Protein AF-V9SH75-F1 (afdb_monomer_lite)

Structure (mmCIF, N/CA/C/O backbone):
data_AF-V9SH75-F1
#
_entry.id   AF-V9SH75-F1
#
loop_
_atom_site.group_PDB
_atom_site.id
_atom_site.type_symbol
_atom_site.label_atom_id
_atom_site.label_alt_id
_atom_site.label_comp_id
_atom_site.label_asym_id
_atom_site.label_entity_id
_atom_site.label_seq_id
_atom_site.pdbx_PDB_ins_code
_atom_site.Cartn_x
_atom_site.Cartn_y
_atom_site.Cartn_z
_atom_site.occupancy
_atom_site.B_iso_or_equiv
_atom_site.auth_seq_id
_atom_site.auth_comp_id
_atom_site.auth_asym_id
_atom_site.auth_atom_id
_atom_site.pdbx_PDB_model_num
ATOM 1 N N . MET A 1 1 ? 0.950 -9.548 5.301 1.00 59.50 1 MET A N 1
ATOM 2 C CA . MET A 1 1 ? 1.619 -8.667 4.322 1.00 59.50 1 MET A CA 1
ATOM 3 C C . MET A 1 1 ? 0.599 -8.328 3.245 1.00 59.50 1 MET A C 1
ATOM 5 O O . MET A 1 1 ? 0.030 -9.262 2.694 1.00 59.50 1 MET A O 1
ATOM 9 N N . ALA A 1 2 ? 0.306 -7.040 3.026 1.00 86.44 2 ALA A N 1
ATOM 10 C CA . ALA A 1 2 ? -0.793 -6.566 2.163 1.00 86.44 2 ALA A CA 1
ATOM 11 C C . ALA A 1 2 ? -0.315 -5.957 0.823 1.00 86.44 2 ALA A C 1
ATOM 13 O O . ALA A 1 2 ? -1.113 -5.430 0.046 1.00 86.44 2 ALA A O 1
ATOM 14 N N . VAL A 1 3 ? 0.992 -6.041 0.547 1.00 93.38 3 VAL A N 1
ATOM 15 C CA . VAL A 1 3 ? 1.627 -5.570 -0.691 1.00 93.38 3 VAL A CA 1
ATOM 16 C C . VAL A 1 3 ? 1.787 -6.728 -1.676 1.00 93.38 3 VAL A C 1
ATOM 18 O O . VAL A 1 3 ? 2.325 -7.774 -1.318 1.00 93.38 3 VAL A O 1
ATOM 21 N N . ILE A 1 4 ? 1.361 -6.525 -2.922 1.00 93.88 4 ILE A N 1
ATOM 22 C CA . ILE A 1 4 ? 1.491 -7.477 -4.031 1.00 93.88 4 ILE A CA 1
ATOM 23 C C . ILE A 1 4 ? 2.267 -6.805 -5.161 1.00 93.88 4 ILE A C 1
ATOM 25 O O . ILE A 1 4 ? 1.946 -5.684 -5.550 1.00 93.88 4 ILE A O 1
ATOM 29 N N . TYR A 1 5 ? 3.280 -7.488 -5.691 1.00 94.62 5 TYR A N 1
ATOM 30 C CA . TYR A 1 5 ? 4.002 -7.057 -6.885 1.00 94.62 5 TYR A CA 1
ATOM 31 C C . TYR A 1 5 ? 3.423 -7.736 -8.128 1.00 94.62 5 TYR A C 1
ATOM 33 O O . TYR A 1 5 ? 3.296 -8.959 -8.166 1.00 94.62 5 TYR A O 1
ATOM 41 N N . TYR A 1 6 ? 3.112 -6.940 -9.145 1.00 93.00 6 TYR A N 1
ATOM 42 C CA . TYR A 1 6 ? 2.732 -7.392 -10.475 1.00 93.00 6 TYR A CA 1
ATOM 43 C C . TYR A 1 6 ? 3.891 -7.118 -11.431 1.00 93.00 6 TYR A C 1
ATOM 45 O O . TYR A 1 6 ? 4.209 -5.962 -11.713 1.00 93.00 6 TYR A O 1
ATOM 53 N N . GLY A 1 7 ? 4.539 -8.185 -11.900 1.00 88.62 7 GLY A N 1
ATOM 54 C CA . GLY A 1 7 ? 5.528 -8.113 -12.971 1.00 88.62 7 GLY A CA 1
ATOM 55 C C . GLY A 1 7 ? 4.871 -8.017 -14.349 1.00 88.62 7 GLY A C 1
ATOM 56 O O . GLY A 1 7 ? 3.647 -8.099 -14.485 1.00 88.62 7 GLY A O 1
ATOM 57 N N . GLU A 1 8 ? 5.689 -7.879 -15.391 1.00 87.00 8 GLU A N 1
ATOM 58 C CA . GLU A 1 8 ? 5.202 -7.935 -16.772 1.00 87.00 8 GLU A CA 1
ATOM 59 C C . GLU A 1 8 ? 4.406 -9.226 -17.020 1.00 87.00 8 GLU A C 1
ATOM 61 O O . GLU A 1 8 ? 4.803 -10.311 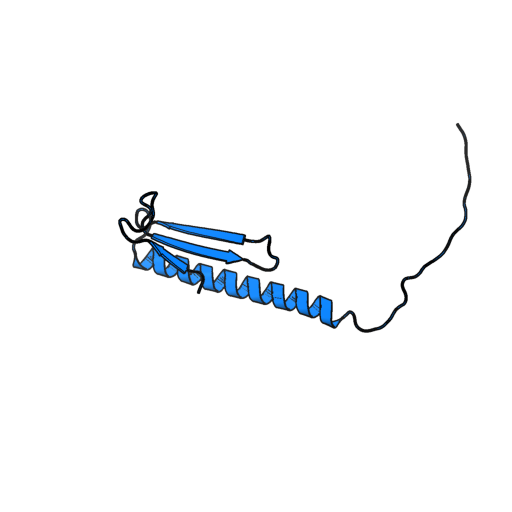-16.598 1.00 87.00 8 GLU A O 1
ATOM 66 N N . GLY A 1 9 ? 3.230 -9.093 -17.641 1.00 84.31 9 GLY A N 1
ATOM 67 C CA . GLY A 1 9 ? 2.333 -10.218 -17.932 1.00 84.31 9 GLY A CA 1
ATOM 68 C C . GLY A 1 9 ? 1.666 -10.876 -16.715 1.00 84.31 9 GLY A C 1
ATOM 69 O O . GLY A 1 9 ? 0.965 -11.864 -16.888 1.00 84.31 9 GLY A O 1
ATOM 70 N N . THR A 1 10 ? 1.855 -10.355 -15.495 1.00 80.44 10 THR A N 1
ATOM 71 C CA . THR A 1 10 ? 1.288 -10.950 -14.264 1.00 80.44 10 THR A CA 1
ATOM 72 C C . THR A 1 10 ? -0.135 -10.466 -13.963 1.00 80.44 10 THR A C 1
ATOM 74 O O . THR A 1 10 ? -0.868 -11.109 -13.218 1.00 80.44 10 THR A O 1
ATOM 77 N N . HIS A 1 11 ? -0.531 -9.315 -14.508 1.00 82.69 11 HIS A N 1
ATOM 78 C CA . HIS A 1 11 ? -1.862 -8.743 -14.327 1.00 82.69 11 HIS A CA 1
ATOM 79 C C . HIS A 1 11 ? -2.578 -8.672 -15.677 1.00 82.69 11 HIS A C 1
ATOM 81 O O . HIS A 1 11 ? -2.024 -8.105 -16.618 1.00 82.69 11 HIS A O 1
ATOM 87 N N . ASP A 1 12 ? -3.815 -9.170 -15.755 1.00 75.12 12 ASP A N 1
ATOM 88 C CA . ASP A 1 12 ? -4.579 -9.289 -17.012 1.00 75.12 12 ASP A CA 1
ATOM 89 C C . ASP A 1 12 ? -4.754 -7.949 -17.747 1.00 75.12 12 ASP A C 1
ATOM 91 O O . ASP A 1 12 ? -4.794 -7.892 -18.972 1.00 75.12 12 ASP A O 1
ATOM 95 N N . ALA A 1 13 ? -4.789 -6.842 -16.999 1.00 82.94 13 ALA A N 1
ATOM 96 C CA . ALA A 1 13 ? -4.857 -5.486 -17.553 1.00 82.94 13 ALA A CA 1
ATOM 97 C C . ALA A 1 13 ? -3.491 -4.882 -17.962 1.00 82.94 13 ALA A C 1
ATOM 99 O O . ALA A 1 13 ? -3.413 -3.694 -18.267 1.00 82.94 13 ALA A O 1
ATOM 100 N N . GLY A 1 14 ? -2.397 -5.651 -17.912 1.00 86.75 14 GLY A N 1
ATOM 101 C CA . GLY A 1 14 ? -1.048 -5.183 -18.255 1.00 86.75 14 GLY A CA 1
ATOM 102 C C . GLY A 1 14 ? -0.419 -4.225 -17.235 1.00 86.75 14 GLY A C 1
ATOM 103 O O . GLY A 1 14 ? 0.518 -3.497 -17.568 1.00 86.75 14 GLY A O 1
ATOM 104 N N . PHE A 1 15 ? -0.930 -4.193 -16.001 1.00 90.88 15 PHE A N 1
ATOM 105 C CA . PHE A 1 15 ? -0.346 -3.398 -14.922 1.00 90.88 15 PHE A CA 1
ATOM 106 C C . PHE A 1 15 ? 0.977 -4.008 -14.452 1.00 90.88 15 PHE A C 1
ATOM 108 O O . PHE A 1 15 ? 1.056 -5.209 -14.197 1.00 90.88 15 PHE A O 1
ATOM 115 N N . VAL A 1 16 ? 1.987 -3.153 -14.286 1.00 94.06 16 VAL A N 1
ATOM 116 C CA . VAL A 1 16 ? 3.294 -3.520 -13.740 1.00 94.06 16 VAL A CA 1
ATOM 117 C C . VAL A 1 16 ? 3.627 -2.553 -12.615 1.00 94.06 16 VAL A C 1
ATOM 119 O O . VAL A 1 16 ? 3.719 -1.343 -12.832 1.00 94.06 16 VAL A O 1
ATOM 122 N N .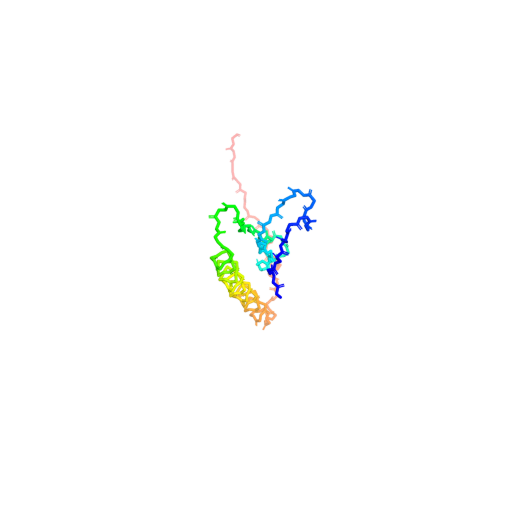 GLY A 1 17 ? 3.787 -3.070 -11.403 1.00 95.94 17 GLY A N 1
ATOM 123 C CA . GLY A 1 17 ? 3.918 -2.238 -10.214 1.00 95.94 17 GLY A CA 1
ATOM 124 C C . GLY A 1 17 ? 3.504 -2.940 -8.937 1.00 95.94 17 GLY A C 1
ATOM 125 O O . GLY A 1 17 ? 3.349 -4.157 -8.888 1.00 95.94 17 GLY A O 1
ATOM 126 N N . PHE A 1 18 ? 3.325 -2.155 -7.884 1.00 96.75 18 PHE A N 1
ATOM 127 C CA . PHE A 1 18 ? 2.915 -2.651 -6.576 1.00 96.75 18 PHE A CA 1
ATOM 128 C C . PHE A 1 18 ? 1.468 -2.261 -6.297 1.00 96.75 18 PHE A C 1
ATOM 130 O O . PHE A 1 18 ? 1.086 -1.117 -6.525 1.00 96.75 18 PHE A O 1
ATOM 137 N N . ARG A 1 19 ? 0.678 -3.189 -5.760 1.00 95.62 19 ARG A N 1
ATOM 138 C CA . ARG A 1 19 ? -0.639 -2.919 -5.180 1.00 95.62 19 ARG A CA 1
ATOM 139 C C . ARG A 1 19 ? -0.561 -3.092 -3.675 1.00 95.62 19 ARG A C 1
ATOM 141 O O . ARG A 1 19 ? -0.101 -4.130 -3.205 1.00 95.62 19 ARG A O 1
ATOM 148 N N . VAL A 1 20 ? -1.058 -2.116 -2.933 1.00 95.44 20 VAL A N 1
ATOM 149 C CA . VAL A 1 20 ? -1.283 -2.221 -1.489 1.00 95.44 20 VAL A CA 1
ATOM 150 C C . VAL A 1 20 ? -2.780 -2.351 -1.279 1.00 95.44 20 VAL A C 1
ATOM 152 O O . VAL A 1 20 ? -3.526 -1.550 -1.826 1.00 95.44 20 VAL A O 1
ATOM 155 N N . ALA A 1 21 ? -3.226 -3.360 -0.536 1.00 93.56 21 ALA A N 1
ATOM 156 C CA . ALA A 1 21 ? -4.643 -3.596 -0.277 1.00 93.56 21 ALA A CA 1
ATOM 157 C C . ALA A 1 21 ? -4.855 -4.044 1.170 1.00 93.56 21 ALA A C 1
ATOM 159 O O . ALA A 1 21 ? -4.323 -5.077 1.575 1.00 93.56 21 ALA A O 1
ATOM 160 N N . ARG A 1 22 ? -5.619 -3.282 1.959 1.00 88.88 22 ARG A N 1
ATOM 161 C CA . ARG A 1 22 ? -5.841 -3.570 3.382 1.00 88.88 22 ARG A CA 1
ATOM 162 C C . ARG A 1 22 ? -7.208 -3.071 3.841 1.00 88.88 22 ARG A C 1
ATOM 164 O O . ARG A 1 22 ? -7.640 -1.993 3.454 1.00 88.88 22 ARG A O 1
ATOM 171 N N . THR A 1 23 ? -7.845 -3.834 4.723 1.00 88.50 23 THR A N 1
ATOM 172 C CA . THR A 1 23 ? -9.029 -3.391 5.469 1.00 88.50 23 THR A CA 1
ATOM 173 C C . THR A 1 23 ? -8.595 -2.683 6.753 1.00 88.50 23 THR A C 1
ATOM 175 O O . THR A 1 23 ? -7.841 -3.258 7.545 1.00 88.50 23 THR A O 1
ATOM 178 N N . VAL A 1 24 ? -9.048 -1.448 6.965 1.00 82.25 24 VAL A N 1
ATOM 179 C CA . VAL A 1 24 ? -8.718 -0.627 8.139 1.00 82.25 24 VAL A CA 1
ATOM 180 C C . VAL A 1 24 ? -9.934 -0.562 9.062 1.00 82.25 24 VAL A C 1
ATOM 182 O O . VAL A 1 24 ? -10.869 0.187 8.836 1.00 82.25 24 VAL A O 1
ATOM 185 N N . GLY A 1 25 ? -9.941 -1.350 10.137 1.00 78.62 25 GLY A N 1
ATOM 186 C CA . GLY A 1 25 ? -11.053 -1.342 11.092 1.00 78.62 25 GLY A CA 1
ATOM 187 C C . GLY A 1 25 ? -12.162 -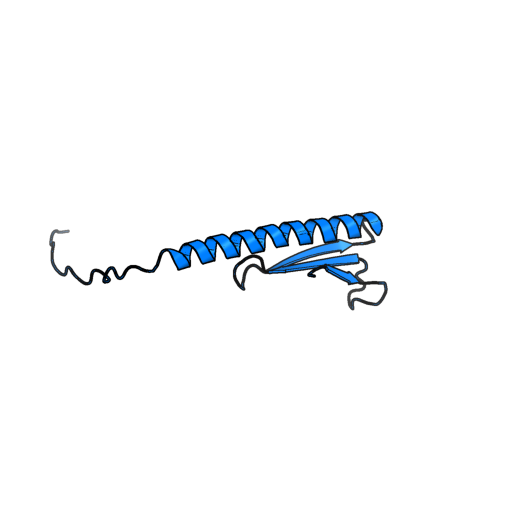2.341 10.762 1.00 78.62 25 GLY A C 1
ATOM 188 O O . GLY A 1 25 ? -11.967 -3.539 10.970 1.00 78.62 25 GLY A O 1
ATOM 189 N N . VAL A 1 26 ? -13.336 -1.855 10.339 1.00 71.25 26 VAL A N 1
ATOM 190 C CA . VAL A 1 26 ? -14.518 -2.692 10.031 1.00 71.25 26 VAL A CA 1
ATOM 191 C C . VAL A 1 26 ? -14.462 -3.247 8.606 1.00 71.25 26 VAL A C 1
ATOM 193 O O . VAL A 1 26 ? -13.731 -2.731 7.766 1.00 71.25 26 VAL A O 1
ATOM 196 N N . ALA A 1 27 ? -15.235 -4.304 8.333 1.00 67.75 27 ALA A N 1
ATOM 197 C CA . ALA A 1 27 ? -15.189 -5.050 7.071 1.00 67.75 27 ALA A CA 1
ATOM 198 C C . ALA A 1 27 ? -15.370 -4.182 5.806 1.00 67.75 27 ALA A C 1
ATOM 200 O O . ALA A 1 27 ? -14.805 -4.521 4.769 1.00 67.75 27 ALA A O 1
ATOM 201 N N . ASP A 1 28 ? -16.087 -3.059 5.904 1.00 73.50 28 ASP A N 1
ATOM 202 C CA . ASP A 1 28 ? -16.388 -2.171 4.775 1.00 73.50 28 ASP A CA 1
ATOM 203 C C . ASP A 1 28 ? -15.320 -1.096 4.478 1.00 73.50 28 ASP A C 1
ATOM 205 O O . ASP A 1 28 ? -15.368 -0.484 3.412 1.00 73.50 28 ASP A O 1
ATOM 209 N N . ASP A 1 29 ? -14.319 -0.871 5.344 1.00 84.69 29 ASP A N 1
ATOM 210 C CA . ASP A 1 29 ? -13.221 0.085 5.072 1.00 84.69 29 ASP A CA 1
ATOM 211 C C . ASP A 1 29 ? -12.040 -0.629 4.395 1.00 84.69 29 ASP A C 1
ATOM 213 O O . ASP A 1 29 ? -10.942 -0.775 4.943 1.00 84.69 29 ASP A O 1
ATOM 217 N N . TYR A 1 30 ? -12.298 -1.156 3.196 1.00 89.06 30 TYR A N 1
ATOM 218 C CA . TYR A 1 30 ? -11.271 -1.722 2.328 1.00 89.06 30 TYR A CA 1
ATOM 219 C C . TYR A 1 30 ? -10.594 -0.620 1.510 1.00 89.06 30 TYR A C 1
ATOM 221 O O . TYR A 1 30 ? -11.224 0.056 0.695 1.00 89.06 30 TYR A O 1
ATOM 229 N N . ARG A 1 31 ? -9.278 -0.481 1.684 1.00 92.31 31 ARG A N 1
ATOM 230 C CA . ARG A 1 31 ? -8.449 0.501 0.986 1.00 92.31 31 ARG A CA 1
ATOM 231 C C . ARG A 1 31 ? -7.488 -0.197 0.043 1.00 92.31 31 ARG A C 1
ATOM 233 O O . ARG A 1 31 ? -6.903 -1.228 0.382 1.00 92.31 31 ARG A O 1
ATOM 240 N N . GLN A 1 32 ? -7.296 0.395 -1.130 1.00 94.56 32 GLN A N 1
ATOM 241 C CA . GLN A 1 32 ? -6.310 -0.066 -2.096 1.00 94.56 32 GLN A CA 1
ATOM 242 C C . GLN A 1 32 ? -5.614 1.102 -2.787 1.00 94.56 32 GLN A C 1
ATOM 244 O O . GLN A 1 32 ? -6.242 2.125 -3.040 1.00 94.56 32 GLN A O 1
ATOM 249 N N . GLU A 1 33 ? -4.335 0.927 -3.104 1.00 95.88 33 GLU A N 1
ATOM 250 C CA . GLU A 1 33 ? -3.525 1.912 -3.821 1.00 95.88 33 GLU A CA 1
ATOM 251 C C . GLU A 1 33 ? -2.533 1.215 -4.757 1.00 95.88 33 GLU A C 1
ATOM 253 O O . GLU A 1 33 ? -2.042 0.120 -4.451 1.00 95.88 33 GLU A O 1
ATOM 258 N N . TYR A 1 34 ? -2.231 1.851 -5.890 1.00 95.56 34 TYR A N 1
ATOM 259 C CA . TYR A 1 34 ? -1.374 1.294 -6.936 1.00 95.56 34 TYR A CA 1
ATOM 260 C C . TYR A 1 34 ? -0.158 2.190 -7.188 1.00 95.56 34 TYR A C 1
ATOM 262 O O . TYR A 1 34 ? -0.273 3.392 -7.385 1.00 95.56 34 TYR A O 1
ATOM 270 N N . PHE A 1 35 ? 1.025 1.582 -7.252 1.00 96.44 35 PHE A N 1
ATOM 271 C CA . PHE A 1 35 ? 2.286 2.252 -7.564 1.00 96.44 35 PHE A CA 1
ATOM 272 C C . PHE A 1 35 ? 2.862 1.672 -8.853 1.00 96.44 35 PHE A C 1
ATOM 274 O O . PHE A 1 35 ? 3.509 0.620 -8.841 1.00 96.44 35 PHE A O 1
ATOM 281 N N . SER A 1 36 ? 2.594 2.350 -9.969 1.00 95.44 36 SER A N 1
ATOM 282 C CA . SER A 1 36 ? 2.987 1.926 -11.315 1.00 95.44 36 SER A CA 1
ATOM 283 C C . SER A 1 36 ? 4.485 2.105 -11.568 1.00 95.44 36 SER A C 1
ATOM 285 O O . SER A 1 36 ? 5.044 3.169 -11.290 1.00 95.44 36 SER A O 1
ATOM 287 N N . LEU A 1 37 ? 5.129 1.112 -12.192 1.00 93.88 37 LEU A N 1
ATOM 288 C CA . LEU A 1 37 ? 6.510 1.257 -12.676 1.00 93.88 37 LEU A CA 1
ATOM 289 C C . LEU A 1 37 ? 6.634 2.170 -13.906 1.00 93.88 37 LEU A C 1
ATOM 291 O O . LEU A 1 37 ? 7.745 2.493 -14.320 1.00 93.88 37 LEU A O 1
ATOM 295 N N . ARG A 1 38 ? 5.511 2.609 -14.490 1.00 93.38 38 ARG A N 1
ATOM 296 C CA . ARG A 1 38 ? 5.510 3.659 -15.522 1.00 93.38 38 ARG A CA 1
ATOM 297 C C . ARG A 1 38 ? 5.754 5.049 -14.937 1.00 93.38 38 ARG A C 1
ATOM 299 O O . ARG A 1 38 ? 6.243 5.922 -15.642 1.00 93.38 38 ARG A O 1
ATOM 306 N N . GLU A 1 39 ? 5.396 5.247 -13.672 1.00 93.62 39 GLU A N 1
ATOM 307 C CA . GLU A 1 39 ? 5.443 6.546 -12.990 1.00 93.62 39 GLU A CA 1
ATOM 308 C C . GLU A 1 39 ? 6.589 6.618 -11.977 1.00 93.62 39 GLU A C 1
ATOM 310 O O . GLU A 1 39 ? 7.179 7.676 -11.766 1.00 93.62 39 GLU A O 1
ATOM 315 N N . TYR A 1 40 ? 6.941 5.483 -11.371 1.00 94.62 40 TYR A N 1
ATOM 316 C CA . TYR A 1 40 ? 7.973 5.385 -10.348 1.00 94.62 40 TYR A CA 1
ATOM 317 C C . TYR A 1 40 ? 9.036 4.354 -10.725 1.00 94.62 40 TYR A C 1
ATOM 319 O O . TYR A 1 40 ? 8.739 3.294 -11.266 1.00 94.62 40 TYR A O 1
ATOM 327 N N . SER A 1 41 ? 10.291 4.602 -10.341 1.00 96.75 41 SER A N 1
ATOM 328 C CA . SER A 1 41 ? 11.305 3.543 -10.373 1.00 96.75 41 SER A CA 1
ATOM 329 C C . SER A 1 41 ? 10.936 2.415 -9.404 1.00 96.75 41 SER A C 1
ATOM 331 O O . SER A 1 41 ? 10.301 2.665 -8.377 1.00 96.75 41 SER A O 1
ATOM 333 N N . TYR A 1 42 ? 11.397 1.188 -9.675 1.00 95.38 42 TYR A N 1
ATOM 334 C CA . TYR A 1 42 ? 11.143 0.026 -8.812 1.00 95.38 42 TYR A CA 1
ATOM 335 C C . TYR A 1 42 ? 11.445 0.313 -7.335 1.00 95.38 42 TYR A C 1
ATOM 337 O O . TYR A 1 42 ? 10.607 0.079 -6.469 1.00 95.38 42 TYR A O 1
ATOM 345 N N . ALA A 1 43 ? 12.617 0.889 -7.045 1.00 96.50 43 ALA A N 1
ATOM 346 C CA . ALA A 1 43 ? 13.026 1.207 -5.679 1.00 96.50 43 ALA A CA 1
ATOM 347 C C . ALA A 1 43 ? 12.088 2.220 -5.000 1.00 96.50 43 ALA A C 1
ATOM 349 O O . ALA A 1 43 ? 11.811 2.104 -3.805 1.00 96.50 43 ALA A O 1
ATOM 350 N N . THR A 1 44 ? 11.591 3.208 -5.747 1.00 97.44 44 THR A N 1
ATOM 351 C CA . THR A 1 44 ? 10.649 4.204 -5.226 1.00 97.44 44 THR A CA 1
ATOM 352 C C . THR A 1 44 ? 9.265 3.599 -5.024 1.00 97.44 44 THR A C 1
ATOM 354 O O . THR A 1 44 ? 8.721 3.741 -3.932 1.00 97.44 44 THR A O 1
ATOM 357 N N . ALA A 1 45 ? 8.733 2.872 -6.007 1.00 96.31 45 ALA A N 1
ATOM 358 C CA . ALA A 1 45 ? 7.439 2.198 -5.908 1.00 96.31 45 ALA A CA 1
ATOM 359 C C . ALA A 1 45 ? 7.415 1.204 -4.736 1.00 96.31 45 ALA A C 1
ATOM 361 O O . ALA A 1 45 ? 6.505 1.238 -3.912 1.00 96.31 45 ALA A O 1
ATOM 362 N N . HIS A 1 46 ? 8.476 0.405 -4.589 1.00 97.00 46 HIS A N 1
ATOM 363 C CA . HIS A 1 46 ? 8.669 -0.499 -3.458 1.00 97.00 46 HIS A CA 1
ATOM 364 C C . HIS A 1 46 ? 8.670 0.267 -2.127 1.00 97.00 46 HIS A C 1
ATOM 366 O O . HIS A 1 46 ? 7.924 -0.062 -1.207 1.00 97.00 46 HIS A O 1
ATOM 372 N N . ARG A 1 47 ? 9.472 1.334 -2.006 1.00 97.62 47 ARG A N 1
ATOM 373 C CA . ARG A 1 47 ? 9.529 2.138 -0.774 1.00 97.62 47 ARG A CA 1
ATOM 374 C C . ARG A 1 47 ? 8.167 2.733 -0.415 1.00 97.62 47 ARG A C 1
ATOM 376 O O . ARG A 1 47 ? 7.796 2.706 0.756 1.00 97.62 47 ARG A O 1
ATOM 383 N N . LEU A 1 48 ? 7.446 3.276 -1.395 1.00 97.31 48 LEU A N 1
ATOM 384 C CA . LEU A 1 48 ? 6.130 3.880 -1.194 1.00 97.31 48 LEU A CA 1
ATOM 385 C C . LEU A 1 48 ? 5.097 2.833 -0.776 1.00 97.31 48 LEU A C 1
ATOM 387 O O . LEU A 1 48 ? 4.441 3.026 0.245 1.00 97.31 48 LEU A O 1
ATOM 391 N N . ALA A 1 49 ? 5.031 1.702 -1.480 1.00 96.12 49 ALA A N 1
ATOM 392 C CA . ALA A 1 49 ? 4.090 0.627 -1.190 1.00 96.12 49 ALA A CA 1
ATOM 393 C C . ALA A 1 49 ? 4.264 0.073 0.232 1.00 96.12 49 ALA A C 1
ATOM 395 O O . ALA A 1 49 ? 3.309 0.012 1.00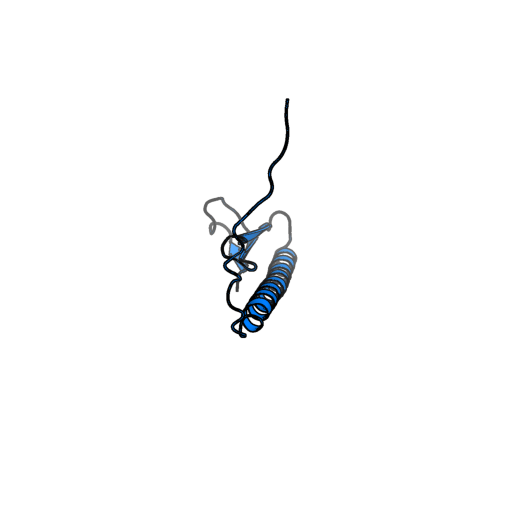2 1.00 96.12 49 ALA A O 1
ATOM 396 N N . TYR A 1 50 ? 5.498 -0.249 0.630 1.00 95.25 50 TYR A N 1
ATOM 397 C CA . TYR A 1 50 ? 5.781 -0.751 1.979 1.00 95.25 50 TYR A CA 1
ATOM 398 C C . TYR A 1 50 ? 5.642 0.324 3.067 1.00 95.25 50 TYR A C 1
ATOM 400 O O . TYR A 1 50 ? 5.331 0.017 4.217 1.00 95.25 50 TYR A O 1
ATOM 408 N N . SER A 1 51 ? 5.884 1.596 2.742 1.00 96.12 51 SER A N 1
ATOM 409 C CA . SER A 1 51 ? 5.616 2.701 3.669 1.00 96.12 51 SER A CA 1
ATOM 410 C C . SER A 1 51 ? 4.116 2.849 3.920 1.00 96.12 51 SER A C 1
ATOM 412 O O . SER A 1 51 ? 3.705 2.981 5.071 1.00 96.12 51 SER A O 1
ATOM 414 N N . LEU A 1 52 ? 3.301 2.769 2.865 1.00 95.25 52 LEU A N 1
ATOM 415 C CA . LEU A 1 52 ? 1.848 2.853 2.964 1.00 95.25 52 LEU A CA 1
ATOM 416 C C . LEU A 1 52 ? 1.260 1.655 3.716 1.00 95.25 52 LEU A C 1
ATOM 418 O O . LEU A 1 52 ? 0.444 1.859 4.609 1.00 95.25 52 LEU A O 1
ATOM 422 N N . ASP A 1 53 ? 1.735 0.437 3.437 1.00 94.38 53 ASP A N 1
ATOM 423 C CA . ASP A 1 53 ? 1.308 -0.767 4.160 1.00 94.38 53 ASP A CA 1
ATOM 424 C C . ASP A 1 53 ? 1.522 -0.626 5.672 1.00 94.38 53 ASP A C 1
ATOM 426 O O . ASP A 1 53 ? 0.606 -0.881 6.448 1.00 94.38 53 ASP A O 1
ATOM 430 N N . ARG A 1 54 ? 2.692 -0.127 6.096 1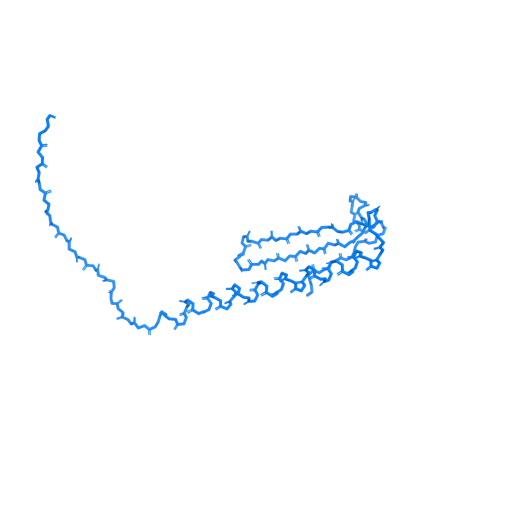.00 92.94 54 ARG A N 1
ATOM 431 C CA . ARG A 1 54 ? 2.988 0.115 7.519 1.00 92.94 54 ARG A CA 1
ATOM 432 C C . ARG A 1 54 ? 2.118 1.205 8.143 1.00 92.94 54 ARG A C 1
ATOM 434 O O . ARG A 1 54 ? 1.770 1.099 9.315 1.00 92.94 54 ARG A O 1
ATOM 441 N N . LYS A 1 55 ? 1.770 2.252 7.390 1.00 94.06 55 LYS A N 1
ATOM 442 C CA . LYS A 1 55 ? 0.862 3.304 7.878 1.00 94.06 55 LYS A CA 1
ATOM 443 C C . LYS A 1 55 ? -0.539 2.748 8.099 1.00 94.06 55 LYS A C 1
ATOM 445 O O . LYS A 1 55 ? -1.066 2.853 9.199 1.00 94.06 55 LYS A O 1
ATOM 450 N N . TRP A 1 56 ? -1.094 2.083 7.089 1.00 93.81 56 TRP A N 1
ATOM 451 C CA . TRP A 1 56 ? -2.419 1.476 7.191 1.00 93.81 56 TRP A CA 1
ATOM 452 C C . TRP A 1 56 ? -2.465 0.331 8.205 1.00 93.81 56 TRP A C 1
ATOM 454 O O . TRP A 1 56 ? -3.507 0.085 8.803 1.00 93.81 56 TRP A O 1
ATOM 464 N N . GLU A 1 57 ? -1.351 -0.362 8.440 1.00 90.75 57 GLU A N 1
ATOM 465 C CA . GLU A 1 57 ? -1.217 -1.307 9.548 1.00 90.75 57 GLU A CA 1
ATOM 466 C C . GLU A 1 57 ? -1.371 -0.641 10.907 1.00 90.75 57 GLU A C 1
ATOM 468 O O . GLU A 1 57 ? -2.170 -1.104 11.719 1.00 90.75 57 GLU A O 1
ATOM 473 N N . ALA A 1 58 ? -0.641 0.451 11.139 1.00 90.62 58 ALA A N 1
ATOM 474 C CA . ALA A 1 58 ? -0.731 1.196 12.385 1.00 90.62 58 ALA A CA 1
ATOM 475 C C . ALA A 1 58 ? -2.151 1.737 12.612 1.00 90.62 58 ALA A C 1
ATOM 477 O O . ALA A 1 58 ? -2.689 1.577 13.705 1.00 90.62 58 ALA A O 1
ATOM 478 N N . GLU A 1 59 ? -2.782 2.288 11.571 1.00 90.38 59 GLU A N 1
ATOM 479 C CA . GLU A 1 59 ? -4.174 2.749 11.623 1.00 90.38 59 GLU A CA 1
ATOM 480 C C . GLU A 1 59 ? -5.143 1.602 11.942 1.00 90.38 59 GLU A C 1
ATOM 482 O O . GLU A 1 59 ? -5.999 1.729 12.814 1.00 90.38 59 GLU A O 1
ATOM 487 N N . ALA A 1 60 ? -4.999 0.447 11.283 1.00 88.12 60 ALA A N 1
ATOM 488 C CA . ALA A 1 60 ? -5.865 -0.702 11.533 1.00 88.12 60 ALA A CA 1
ATOM 489 C C . ALA A 1 60 ? -5.728 -1.220 12.974 1.00 88.12 60 ALA A C 1
ATOM 491 O O . ALA A 1 60 ? -6.728 -1.577 13.599 1.00 88.12 60 ALA A O 1
ATOM 492 N N . GLU A 1 61 ? -4.511 -1.253 13.519 1.00 87.31 61 GLU A N 1
ATOM 493 C CA . GLU A 1 61 ? -4.271 -1.627 14.915 1.00 87.31 61 GLU A CA 1
ATOM 494 C C . GLU A 1 61 ? -4.815 -0.589 15.903 1.00 87.31 61 GLU A C 1
ATOM 496 O O . GLU A 1 61 ? -5.350 -0.957 16.952 1.00 87.31 61 GLU A O 1
ATOM 501 N N . GLU A 1 62 ? -4.740 0.699 15.572 1.00 87.62 62 GLU A N 1
ATOM 502 C CA . GLU A 1 62 ? -5.351 1.760 16.369 1.00 87.62 62 GLU A CA 1
ATOM 503 C C . GLU A 1 62 ? -6.876 1.617 16.416 1.00 87.62 62 GLU A C 1
ATOM 505 O O . GLU A 1 62 ? -7.448 1.591 17.507 1.00 87.62 62 GLU A O 1
ATOM 510 N N . VAL A 1 63 ? -7.532 1.424 15.267 1.00 85.75 63 VAL A N 1
ATOM 511 C CA . VAL A 1 63 ? -8.988 1.219 15.211 1.00 85.75 63 VAL A CA 1
ATOM 512 C C . VAL A 1 63 ? -9.394 -0.037 15.985 1.00 85.75 63 VAL A C 1
ATOM 514 O O . VAL A 1 63 ? -10.340 -0.004 16.772 1.00 85.75 63 VAL A O 1
ATOM 517 N N . LYS A 1 64 ? -8.648 -1.143 15.847 1.00 83.62 64 LYS A N 1
ATOM 518 C CA . LYS A 1 64 ? -8.875 -2.352 16.659 1.00 83.62 64 LYS A CA 1
ATOM 519 C C . LYS A 1 64 ? -8.764 -2.062 18.155 1.00 83.62 64 LYS A C 1
ATOM 521 O O . LYS A 1 64 ? -9.561 -2.587 18.929 1.00 83.62 64 LYS A O 1
ATOM 526 N N . ARG A 1 65 ? -7.788 -1.252 18.579 1.00 82.06 65 ARG A N 1
ATOM 527 C CA . ARG A 1 65 ? -7.597 -0.881 19.989 1.00 82.06 65 ARG A CA 1
ATOM 528 C C . ARG A 1 65 ? -8.746 -0.023 20.508 1.00 82.06 65 ARG A C 1
ATOM 530 O O . ARG A 1 65 ? -9.251 -0.313 21.587 1.00 82.06 65 ARG A O 1
ATOM 537 N N . GLN A 1 66 ? -9.169 0.990 19.754 1.00 79.75 66 GLN A N 1
ATOM 538 C CA . GLN A 1 66 ? -10.299 1.848 20.122 1.00 79.75 66 GLN A CA 1
ATOM 539 C C . GLN A 1 66 ? -11.594 1.033 20.234 1.00 79.75 66 GLN A C 1
ATOM 541 O O . GLN A 1 66 ? -12.305 1.144 21.231 1.00 79.75 66 GLN A O 1
ATOM 546 N N . ASN A 1 67 ? -11.842 0.131 19.279 1.00 71.94 67 ASN A N 1
ATOM 547 C CA . ASN A 1 67 ? -13.005 -0.754 19.315 1.00 71.94 67 ASN A CA 1
ATOM 548 C C . ASN A 1 67 ? -12.970 -1.707 20.517 1.00 71.94 67 ASN A C 1
ATOM 550 O O . ASN A 1 67 ? -13.989 -1.861 21.186 1.00 71.94 67 ASN A O 1
ATOM 554 N N . LYS A 1 68 ? -11.805 -2.288 20.848 1.00 64.62 68 LYS A N 1
ATOM 555 C CA . LYS A 1 68 ? -11.634 -3.117 22.056 1.00 64.62 68 LYS A CA 1
ATOM 556 C C . LYS A 1 68 ? -11.847 -2.323 23.345 1.00 64.62 68 LYS A C 1
ATOM 558 O O . LYS A 1 68 ? -12.510 -2.822 24.243 1.00 64.62 68 LYS A O 1
ATOM 563 N N . GLY A 1 69 ? -11.342 -1.091 23.427 1.00 57.06 69 GLY A N 1
ATOM 564 C CA . GLY A 1 69 ? -11.559 -0.216 24.585 1.00 57.06 69 GLY A CA 1
ATOM 565 C C . GLY A 1 69 ? -13.032 0.150 24.796 1.00 57.06 69 GLY A C 1
ATOM 566 O O . GLY A 1 69 ? -13.472 0.281 25.932 1.00 57.06 69 GLY A O 1
ATOM 567 N N . TYR A 1 70 ? -13.813 0.243 23.714 1.00 52.31 70 TYR A N 1
ATOM 568 C CA . TYR A 1 70 ? -15.264 0.438 23.786 1.00 52.31 70 TYR A CA 1
ATOM 569 C C . TYR A 1 70 ? -16.013 -0.829 24.231 1.00 52.31 70 TYR A C 1
ATOM 571 O O . TYR A 1 70 ? -17.086 -0.736 24.819 1.00 52.31 70 TYR A O 1
ATOM 579 N N . THR A 1 71 ? -15.458 -2.019 23.972 1.00 49.53 71 THR A N 1
ATOM 580 C CA . THR A 1 71 ? -16.052 -3.291 24.422 1.00 49.53 71 THR A CA 1
ATOM 581 C C . THR A 1 71 ? -15.678 -3.647 25.866 1.00 49.53 71 THR A C 1
ATOM 583 O O . THR A 1 71 ? -16.491 -4.252 26.556 1.00 49.53 71 THR A O 1
ATOM 586 N N . ASP A 1 72 ? -14.500 -3.238 26.351 1.00 50.69 72 ASP A N 1
ATOM 587 C CA . ASP A 1 72 ? -14.035 -3.534 27.721 1.00 50.69 72 ASP A CA 1
ATOM 588 C C . ASP A 1 72 ? -14.661 -2.614 28.796 1.00 50.69 72 ASP A C 1
ATOM 590 O O . ASP A 1 72 ? -14.593 -2.913 29.983 1.00 50.69 72 ASP A O 1
ATOM 594 N N . LEU A 1 73 ? -15.328 -1.520 28.391 1.00 51.50 73 LEU A N 1
ATOM 595 C CA . LEU A 1 73 ? -16.104 -0.626 29.271 1.00 51.50 73 LEU A CA 1
ATOM 596 C C . LEU A 1 73 ? -17.623 -0.904 29.228 1.00 51.50 73 LEU A C 1
ATOM 598 O O . LEU A 1 73 ? -18.427 -0.051 29.594 1.00 51.50 73 LEU A O 1
ATOM 602 N N . MET A 1 74 ? -18.033 -2.080 28.747 1.00 55.47 74 MET A N 1
ATOM 603 C CA . MET A 1 74 ? -19.430 -2.537 28.745 1.00 55.47 74 MET A CA 1
ATOM 604 C C . MET A 1 74 ? -19.590 -3.768 29.650 1.00 55.47 74 MET A C 1
ATOM 606 O O . MET A 1 74 ? -20.225 -4.752 29.283 1.00 55.47 74 MET A O 1
ATOM 610 N N . VAL A 1 75 ? -18.987 -3.728 30.841 1.00 56.72 75 VAL A N 1
ATOM 611 C CA . VAL A 1 75 ? -19.227 -4.694 31.924 1.00 56.72 75 VAL A CA 1
ATOM 612 C C . VAL A 1 75 ? -19.487 -3.919 33.211 1.00 56.72 75 VAL A C 1
ATOM 614 O O . VAL A 1 75 ? -18.654 -3.842 34.101 1.00 56.72 75 VAL A O 1
ATOM 617 N N . ASP A 1 76 ? -20.663 -3.312 33.288 1.00 56.09 76 ASP A N 1
ATOM 618 C CA . ASP A 1 76 ? -21.430 -3.313 34.527 1.00 56.09 76 ASP A CA 1
ATOM 619 C C . ASP A 1 76 ? -22.906 -3.211 34.153 1.00 56.09 76 ASP A C 1
ATOM 621 O O . ASP A 1 76 ? -23.312 -2.378 33.339 1.00 56.09 76 ASP A O 1
ATOM 625 N N . GLY A 1 77 ? -23.698 -4.144 34.675 1.00 51.75 77 GLY A N 1
ATOM 626 C CA . GLY A 1 77 ? -25.103 -4.329 34.336 1.00 51.75 77 GLY A CA 1
ATOM 627 C C . GLY A 1 77 ? -25.982 -3.177 34.813 1.00 51.75 77 GLY A C 1
ATOM 628 O O . GLY A 1 77 ? -26.714 -3.322 35.787 1.00 51.75 77 GLY A O 1
ATOM 629 N N . ALA A 1 78 ? -25.965 -2.052 34.104 1.00 50.31 78 ALA A N 1
ATOM 630 C CA . ALA A 1 78 ? -27.021 -1.061 34.208 1.00 50.31 78 ALA A CA 1
ATOM 631 C C . ALA A 1 78 ? -28.226 -1.572 33.395 1.00 50.31 78 ALA A C 1
ATOM 633 O O . ALA A 1 78 ? -28.105 -1.735 32.175 1.00 50.31 78 ALA A O 1
ATOM 634 N N . PRO A 1 79 ? -29.379 -1.877 34.022 1.00 49.28 79 PRO A N 1
ATOM 635 C CA . PRO A 1 79 ? -30.557 -2.277 33.271 1.00 49.28 79 PRO A CA 1
ATOM 636 C C . PRO A 1 79 ? -30.932 -1.152 32.304 1.00 49.28 79 PRO A C 1
ATOM 638 O O . PRO A 1 79 ? -30.874 0.028 32.656 1.00 49.28 79 PRO A O 1
ATOM 641 N N . SER A 1 80 ? -31.330 -1.519 31.083 1.00 51.81 80 SER A N 1
ATOM 642 C CA . SER A 1 80 ? -31.994 -0.584 30.176 1.00 51.81 80 SER A CA 1
ATOM 643 C C . SER A 1 80 ? -33.124 0.098 30.951 1.00 51.81 80 SER A C 1
ATOM 645 O O . SER A 1 80 ? -33.940 -0.619 31.540 1.00 51.81 80 SER A O 1
ATOM 647 N N . PRO A 1 81 ? -33.213 1.439 30.986 1.00 49.44 81 PRO A N 1
ATOM 648 C CA . PRO A 1 81 ? -34.364 2.084 31.581 1.00 49.44 81 PRO A CA 1
ATOM 649 C C . PRO A 1 81 ? -35.531 1.849 30.627 1.00 49.44 81 PRO A C 1
ATOM 651 O O . PRO A 1 81 ? -35.759 2.593 29.675 1.00 49.44 81 PRO A O 1
ATOM 654 N N . HIS A 1 82 ? -36.249 0.753 30.847 1.00 51.56 82 HIS A 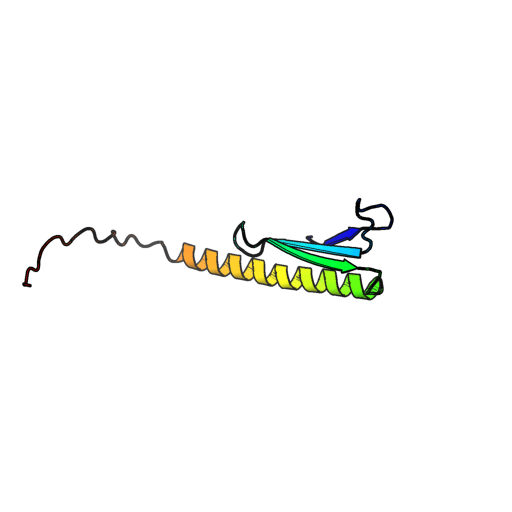N 1
ATOM 655 C CA . HIS A 1 82 ? -37.618 0.679 30.401 1.00 51.56 82 HIS A CA 1
ATOM 656 C C . HIS A 1 82 ? -38.438 1.576 31.334 1.00 51.56 82 HIS A C 1
ATOM 658 O O . HIS A 1 82 ? -38.375 1.427 32.553 1.00 51.56 82 HIS A O 1
ATOM 664 N N . GLN A 1 83 ? -39.226 2.451 30.707 1.00 46.72 83 GLN A N 1
ATOM 665 C CA . GLN A 1 83 ? -40.283 3.312 31.255 1.00 46.72 83 GLN A CA 1
ATOM 666 C C . GLN A 1 83 ? -39.832 4.716 31.703 1.00 46.72 83 GLN A C 1
ATOM 668 O O . GLN A 1 83 ? -38.956 4.908 32.534 1.00 46.72 83 GLN A O 1
ATOM 673 N N . SER A 1 84 ? -40.442 5.773 31.167 1.00 44.25 84 SER A N 1
ATOM 674 C CA . SER A 1 84 ? -41.831 6.074 31.524 1.00 44.25 84 SER A CA 1
ATOM 675 C C . SER A 1 84 ? -42.739 6.418 30.346 1.00 44.25 84 SER A C 1
ATOM 677 O O . SER A 1 84 ? -42.493 7.337 29.569 1.00 44.25 84 SER A O 1
ATOM 679 N N . ASP A 1 85 ? -43.830 5.663 30.305 1.00 55.69 85 ASP A N 1
ATOM 680 C CA . ASP A 1 85 ? -45.122 6.041 29.758 1.00 55.69 85 ASP A CA 1
ATOM 681 C C . ASP A 1 85 ? -45.624 7.371 30.363 1.00 55.69 85 ASP A C 1
ATOM 683 O O . ASP A 1 85 ? -45.414 7.648 31.545 1.00 55.69 85 ASP A O 1
ATOM 687 N N . THR A 1 86 ? -46.450 8.076 29.586 1.00 49.16 86 THR A N 1
ATOM 688 C CA . THR A 1 86 ? -47.466 9.076 29.995 1.00 49.16 86 THR A CA 1
ATOM 689 C C . THR A 1 86 ? -47.129 10.586 29.960 1.00 49.16 86 THR A C 1
ATOM 691 O O . THR A 1 86 ? -46.383 11.135 30.765 1.00 49.16 86 THR A O 1
ATOM 694 N N . THR A 1 87 ? -47.920 11.263 29.107 1.00 49.47 87 THR A N 1
ATOM 695 C CA . THR A 1 87 ? -48.477 12.640 29.163 1.00 49.47 87 THR A CA 1
ATOM 696 C C . THR A 1 87 ? -47.602 13.872 28.897 1.00 49.47 87 THR A C 1
ATOM 698 O O . THR A 1 87 ? -46.853 14.301 29.760 1.00 49.47 87 THR A O 1
ATOM 701 N N . LEU A 1 88 ? -47.934 14.623 27.830 1.00 50.81 88 LEU A N 1
ATOM 702 C CA . LEU A 1 88 ? -48.803 15.805 27.974 1.00 50.81 88 LEU A CA 1
ATOM 703 C C . LEU A 1 88 ? -49.445 16.269 26.647 1.00 50.81 88 LEU A C 1
ATOM 705 O O . LEU A 1 88 ? -48.929 16.082 25.553 1.00 50.81 88 LEU A O 1
ATOM 709 N N . ARG A 1 89 ? -50.635 16.842 26.817 1.00 56.75 89 ARG A N 1
ATOM 710 C CA . ARG A 1 89 ? -51.686 17.261 25.876 1.00 56.75 89 ARG A CA 1
ATOM 711 C C . ARG A 1 89 ? -51.579 18.777 25.614 1.00 56.75 89 ARG A C 1
ATOM 713 O O . ARG A 1 89 ? -51.144 19.454 26.541 1.00 56.75 89 ARG A O 1
ATOM 720 N N . ARG A 1 90 ? -52.145 19.263 24.482 1.00 48.72 90 ARG A N 1
ATOM 721 C CA . ARG A 1 90 ? -52.580 20.655 24.103 1.00 48.72 90 ARG A CA 1
ATOM 722 C C . ARG A 1 90 ? -51.779 21.275 22.936 1.00 48.72 90 ARG A C 1
ATOM 724 O O . ARG A 1 90 ? -50.582 21.069 22.884 1.00 48.72 90 ARG A O 1
ATOM 731 N N . GLU A 1 91 ? -52.324 22.021 21.966 1.00 48.69 91 GLU A N 1
ATOM 732 C CA . GLU A 1 91 ? -53.642 22.646 21.727 1.00 48.69 91 GLU A CA 1
ATOM 733 C C . GLU A 1 91 ? -53.769 23.079 20.236 1.00 48.69 91 GLU A C 1
ATOM 735 O O . GLU A 1 91 ? -52.763 23.334 19.585 1.00 48.69 91 GLU A O 1
ATOM 740 N N . PHE A 1 92 ? -55.018 23.149 19.747 1.00 48.91 92 PHE A N 1
ATOM 741 C CA . PHE A 1 92 ? -55.601 23.954 18.647 1.00 48.91 92 PHE A CA 1
ATOM 742 C C . PHE A 1 92 ? -54.718 24.543 17.523 1.00 48.91 92 PHE A C 1
ATOM 744 O O . PHE A 1 92 ? -53.936 25.462 17.758 1.00 48.91 92 PHE A O 1
ATOM 751 N N . ARG A 1 93 ? -55.085 24.243 16.268 1.00 45.72 93 ARG A N 1
ATOM 752 C CA . ARG A 1 93 ? -55.890 25.152 15.422 1.00 45.72 93 ARG A CA 1
ATOM 753 C C . ARG A 1 93 ? -56.532 24.401 14.260 1.00 45.72 93 ARG A C 1
ATOM 755 O O . ARG A 1 93 ? -55.871 23.485 13.733 1.00 45.72 93 ARG A O 1
#

pLDDT: mean 78.86, std 18.4, range [44.25, 97.62]

Organism: Vibrio cholerae (NCBI:txid666)

Radius of gyration: 24.83 Å; chains: 1; bounding box: 69×36×53 Å

Secondary structure (DSSP, 8-state):
--EEEE-TTSSTT---EEEEEEE-SSTT-EEEEEEETTTS-HHHHHHHHHHHHHHHHHHHHHHHHHHHHHHHT--S-----------------

Foldseek 3Di:
DQKDAAPQPRDPVRFGAIKGWDAAADPPRIDIDTQGCVVDPRVGRVVVNVVVNVVSVVRSVVNVVVVVVVVVVPPDDDDDPDDDDDDDDDDDD

Sequence (93 aa):
MAVIYYGEGTHDAGFVGFRVARTVGVADDYRQEYFSLREYSYATAHRLAYSLDRKWEAEAEEVKRQNKGYTDLMVDGAPSPHQSDTTLRREFR